Protein AF-A0A947KC58-F1 (afdb_monomer_lite)

Structure (mmCIF, N/CA/C/O backbone):
data_AF-A0A947KC58-F1
#
_entry.id   AF-A0A947KC58-F1
#
loop_
_atom_site.group_PDB
_atom_site.id
_atom_site.type_symbol
_atom_site.label_atom_id
_atom_site.label_alt_id
_atom_site.label_comp_id
_atom_site.label_asym_id
_atom_site.label_entity_id
_atom_site.label_seq_id
_atom_site.pdbx_PDB_ins_code
_atom_site.Cartn_x
_atom_site.Cartn_y
_atom_site.Cartn_z
_atom_site.occupancy
_atom_site.B_iso_or_equiv
_atom_site.auth_seq_id
_atom_site.auth_comp_id
_atom_site.auth_asym_id
_atom_site.auth_atom_id
_atom_site.pdbx_PDB_model_num
ATOM 1 N N . MET A 1 1 ? -6.235 -22.629 14.226 1.00 33.47 1 MET A N 1
ATOM 2 C CA . MET A 1 1 ? -6.125 -21.502 13.273 1.00 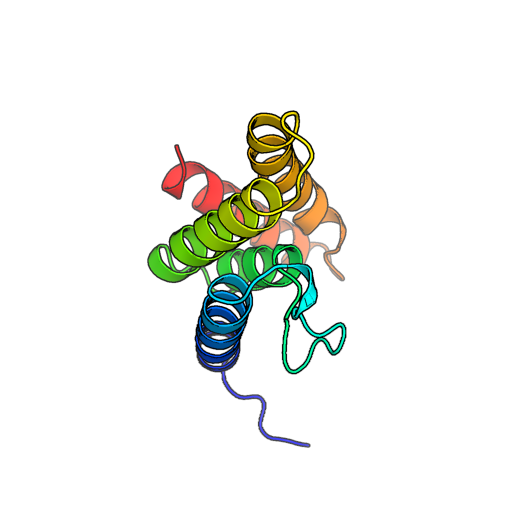33.47 1 MET A CA 1
ATOM 3 C C . MET A 1 1 ? -4.649 -21.256 13.021 1.00 33.47 1 MET A C 1
ATOM 5 O O . MET A 1 1 ? -3.895 -21.426 13.977 1.00 33.47 1 MET A O 1
ATOM 9 N N . PRO A 1 2 ? -4.213 -20.927 11.793 1.00 36.69 2 PRO A N 1
ATOM 10 C CA . PRO A 1 2 ? -2.827 -20.520 11.580 1.00 36.69 2 PRO A CA 1
ATOM 11 C C . PRO A 1 2 ? -2.532 -19.286 12.450 1.00 36.69 2 PRO A C 1
ATOM 13 O O . PRO A 1 2 ? -3.457 -18.513 12.721 1.00 36.69 2 PRO A O 1
ATOM 16 N N . PRO A 1 3 ? -1.295 -19.120 12.942 1.00 44.03 3 PRO A N 1
ATOM 17 C CA . PRO A 1 3 ? -0.954 -17.982 13.778 1.00 44.03 3 PRO A CA 1
ATOM 18 C C . PRO A 1 3 ? -1.195 -16.698 12.985 1.00 44.03 3 PRO A C 1
ATOM 20 O O . PRO A 1 3 ? -0.699 -16.533 11.872 1.00 44.03 3 PRO A O 1
ATOM 23 N N . VAL A 1 4 ? -1.997 -15.804 13.559 1.00 51.50 4 VAL A N 1
ATOM 24 C CA . VAL A 1 4 ? -2.153 -14.438 13.066 1.00 51.50 4 VAL A CA 1
ATOM 25 C C . VAL A 1 4 ? -0.858 -13.723 13.431 1.00 51.50 4 VAL A C 1
ATOM 27 O O . VAL A 1 4 ? -0.739 -13.147 14.510 1.00 51.50 4 VAL A O 1
ATOM 30 N N . GLU A 1 5 ? 0.162 -13.856 12.585 1.00 62.72 5 GLU A N 1
ATOM 31 C CA . GLU A 1 5 ? 1.352 -13.016 12.689 1.00 62.72 5 GLU A CA 1
ATOM 32 C C . GLU A 1 5 ? 0.887 -11.549 12.731 1.00 62.72 5 GLU A C 1
ATOM 34 O O . GLU A 1 5 ? -0.012 -11.178 11.965 1.00 62.72 5 GLU A O 1
ATOM 39 N N . PRO A 1 6 ? 1.428 -10.704 13.632 1.00 84.62 6 PRO A N 1
ATOM 40 C CA . PRO A 1 6 ? 1.016 -9.309 13.714 1.00 84.62 6 PRO A CA 1
ATOM 41 C C . PRO A 1 6 ? 1.125 -8.659 12.332 1.00 84.62 6 PRO A C 1
ATOM 43 O O . PRO A 1 6 ? 2.146 -8.822 11.666 1.00 84.62 6 PRO A O 1
ATOM 46 N N . LEU A 1 7 ? 0.102 -7.907 11.908 1.00 86.19 7 LEU A N 1
ATOM 47 C CA . LEU A 1 7 ? 0.036 -7.227 10.603 1.00 86.19 7 LEU A CA 1
ATOM 48 C C . LEU A 1 7 ? 1.360 -6.541 10.218 1.00 86.19 7 LEU A C 1
ATOM 50 O O . LEU A 1 7 ? 1.785 -6.618 9.070 1.00 86.19 7 LEU A O 1
ATOM 54 N N . ALA A 1 8 ? 2.047 -5.944 11.195 1.00 88.38 8 ALA A N 1
ATOM 55 C CA . ALA A 1 8 ? 3.369 -5.342 11.040 1.00 88.38 8 ALA A CA 1
ATOM 56 C C . ALA A 1 8 ? 4.435 -6.294 10.456 1.00 88.38 8 ALA A C 1
ATOM 58 O O . ALA A 1 8 ? 5.232 -5.889 9.612 1.00 88.38 8 ALA A O 1
ATOM 59 N N . GLN A 1 9 ? 4.479 -7.553 10.899 1.00 91.31 9 GLN A N 1
ATOM 60 C CA . GLN A 1 9 ? 5.441 -8.547 10.419 1.00 91.31 9 GLN A CA 1
ATOM 61 C C . GLN A 1 9 ? 5.131 -8.955 8.978 1.00 91.31 9 GLN A C 1
ATOM 63 O O . GLN A 1 9 ? 6.024 -8.927 8.128 1.00 91.31 9 GLN A O 1
ATOM 68 N N . LEU A 1 10 ? 3.863 -9.260 8.690 1.00 91.56 10 LEU A N 1
ATOM 69 C CA . LEU A 1 10 ? 3.408 -9.613 7.342 1.00 91.56 10 LEU A CA 1
ATOM 70 C C . LEU A 1 10 ? 3.654 -8.471 6.353 1.00 91.56 10 LEU A C 1
ATOM 72 O O . LEU A 1 10 ? 4.158 -8.703 5.254 1.00 91.56 10 LEU A O 1
ATOM 76 N N . LEU A 1 11 ? 3.368 -7.234 6.767 1.00 94.00 11 LEU A N 1
ATOM 77 C CA . LEU A 1 11 ? 3.617 -6.040 5.970 1.00 94.00 11 LEU A CA 1
ATOM 78 C C . LEU A 1 11 ? 5.102 -5.890 5.634 1.00 94.00 11 LEU A C 1
ATOM 80 O O . LEU A 1 11 ? 5.442 -5.724 4.468 1.00 94.00 11 LEU A O 1
ATOM 84 N N . ARG A 1 12 ? 6.001 -6.011 6.617 1.00 94.25 12 ARG A N 1
ATOM 85 C CA . ARG A 1 12 ? 7.453 -5.913 6.381 1.00 94.25 12 ARG A CA 1
ATOM 86 C C . ARG A 1 12 ? 7.943 -6.938 5.365 1.00 94.25 12 ARG A C 1
ATOM 88 O O . ARG A 1 12 ? 8.677 -6.584 4.446 1.00 94.25 12 ARG A O 1
ATOM 95 N N . VAL A 1 13 ? 7.502 -8.191 5.484 1.00 94.94 13 VAL A N 1
ATOM 96 C CA . VAL A 1 13 ? 7.845 -9.241 4.512 1.00 94.94 13 VAL A CA 1
ATOM 97 C C . VAL A 1 13 ? 7.304 -8.898 3.122 1.00 94.94 13 VAL A C 1
ATOM 99 O O . VAL A 1 13 ? 8.008 -9.068 2.126 1.00 94.94 13 VAL A O 1
ATOM 102 N N . ALA A 1 14 ? 6.072 -8.398 3.035 1.00 96.12 14 ALA A N 1
ATOM 103 C CA . ALA A 1 14 ? 5.448 -8.048 1.766 1.00 96.12 14 ALA A CA 1
ATOM 104 C C . ALA A 1 14 ? 6.116 -6.832 1.089 1.00 96.12 14 ALA A C 1
ATOM 106 O O . ALA A 1 14 ? 6.335 -6.865 -0.122 1.00 96.12 14 ALA A O 1
ATOM 107 N N . LEU A 1 15 ? 6.525 -5.815 1.859 1.00 96.62 15 LEU A N 1
ATOM 108 C CA . LEU A 1 15 ? 7.306 -4.670 1.371 1.00 96.62 15 LEU A CA 1
ATOM 109 C C . LEU A 1 15 ? 8.637 -5.129 0.758 1.00 96.62 15 LEU A C 1
ATOM 111 O O . LEU A 1 15 ? 8.952 -4.757 -0.371 1.00 96.62 15 LEU A O 1
ATOM 115 N N . VAL A 1 16 ? 9.378 -6.000 1.455 1.00 96.88 16 VAL A N 1
ATOM 116 C CA . VAL A 1 16 ? 10.654 -6.556 0.964 1.00 96.88 16 VAL A CA 1
ATOM 117 C C . VAL A 1 16 ? 10.454 -7.353 -0.326 1.00 96.88 16 VAL A C 1
ATOM 119 O O . VAL A 1 16 ? 11.211 -7.190 -1.283 1.00 96.88 16 VAL A O 1
ATOM 122 N N . LYS A 1 17 ? 9.411 -8.191 -0.388 1.00 96.56 17 LYS A N 1
ATOM 123 C CA . LYS A 1 17 ? 9.076 -8.951 -1.601 1.00 96.56 17 LYS A CA 1
ATOM 124 C C . LYS A 1 17 ? 8.775 -8.033 -2.778 1.00 96.56 17 LYS A C 1
ATOM 126 O O . LYS A 1 17 ? 9.346 -8.221 -3.850 1.00 96.56 17 LYS A O 1
ATOM 131 N N . LYS A 1 18 ? 7.924 -7.023 -2.575 1.00 97.12 18 LYS A N 1
ATOM 132 C CA . LYS A 1 18 ? 7.586 -6.062 -3.628 1.00 97.12 18 LYS A CA 1
ATOM 133 C C . LYS A 1 18 ? 8.819 -5.322 -4.116 1.00 97.12 18 LYS A C 1
ATOM 135 O O . LYS A 1 18 ? 9.028 -5.235 -5.320 1.00 97.12 18 LYS A O 1
ATOM 140 N N . GLN A 1 19 ? 9.657 -4.852 -3.194 1.00 96.44 19 GLN A N 1
ATOM 141 C CA . GLN A 1 19 ? 10.915 -4.202 -3.536 1.00 96.44 19 GLN A CA 1
ATOM 142 C C . GLN A 1 19 ? 11.786 -5.111 -4.407 1.00 96.44 19 GLN A C 1
ATOM 144 O O . GLN A 1 19 ? 12.268 -4.662 -5.441 1.00 96.44 19 GLN A O 1
ATOM 149 N N . GLY A 1 20 ? 11.938 -6.386 -4.037 1.00 96.06 20 GLY A N 1
ATOM 150 C CA . GLY A 1 20 ? 12.689 -7.367 -4.823 1.00 96.06 20 GLY A CA 1
ATOM 151 C C . GLY A 1 20 ? 12.127 -7.583 -6.231 1.00 96.06 20 GLY A C 1
ATOM 152 O O . GLY A 1 20 ? 12.899 -7.654 -7.184 1.00 96.06 20 GLY A O 1
ATOM 153 N N . VAL A 1 21 ? 10.799 -7.627 -6.385 1.00 95.75 21 VAL A N 1
ATOM 154 C CA . VAL A 1 21 ? 10.153 -7.714 -7.706 1.00 95.75 21 VAL A CA 1
ATOM 155 C C . VAL A 1 21 ? 10.448 -6.472 -8.546 1.00 95.75 21 VAL A C 1
ATOM 157 O O . VAL A 1 21 ? 10.843 -6.605 -9.700 1.00 95.75 21 VAL A O 1
ATOM 160 N N . LEU A 1 22 ? 10.332 -5.272 -7.972 1.00 93.62 22 LEU A N 1
ATOM 161 C CA . LEU A 1 22 ? 10.564 -4.018 -8.698 1.00 93.62 22 LEU A CA 1
ATOM 162 C C . LEU A 1 22 ? 12.032 -3.799 -9.112 1.00 93.62 22 LEU A C 1
ATOM 164 O O . LEU A 1 22 ? 12.290 -2.964 -9.972 1.00 93.62 22 LEU A O 1
ATOM 168 N N . GLN A 1 23 ? 12.991 -4.548 -8.550 1.00 93.88 23 GLN A N 1
ATOM 169 C CA . GLN A 1 23 ? 14.385 -4.564 -9.026 1.00 93.88 23 GLN A CA 1
ATOM 170 C C . GLN A 1 23 ? 14.579 -5.395 -10.307 1.00 93.88 23 GLN A C 1
ATOM 172 O O . GLN A 1 23 ? 15.640 -5.338 -10.927 1.00 93.88 23 GLN A O 1
ATOM 177 N N . GLN A 1 24 ? 13.584 -6.190 -10.705 1.00 93.19 24 GLN A N 1
ATOM 178 C CA . GLN A 1 24 ? 13.619 -6.984 -11.931 1.00 93.19 24 GLN A CA 1
ATOM 179 C C . GLN A 1 24 ? 12.999 -6.204 -13.099 1.00 93.19 24 GLN A C 1
ATOM 181 O O . GLN A 1 24 ? 12.131 -5.354 -12.875 1.00 93.19 24 GLN A O 1
ATOM 186 N N . PRO A 1 25 ? 13.368 -6.511 -14.358 1.00 91.31 25 PRO A N 1
ATOM 187 C CA . PRO A 1 25 ? 12.670 -5.968 -15.518 1.00 91.31 25 PRO A CA 1
ATOM 188 C C . PRO A 1 25 ? 11.159 -6.260 -15.445 1.00 91.31 25 PRO A C 1
ATOM 190 O O . PRO A 1 25 ? 10.796 -7.382 -15.084 1.00 91.31 25 PRO A O 1
ATOM 193 N N . PRO A 1 26 ? 10.273 -5.326 -15.846 1.00 90.44 26 PRO A N 1
ATOM 194 C CA . PRO A 1 26 ? 8.820 -5.512 -15.756 1.00 90.44 26 PRO A CA 1
ATOM 195 C C . PRO A 1 26 ? 8.289 -6.791 -16.412 1.00 90.44 26 PRO A C 1
ATOM 197 O O . PRO A 1 26 ? 7.343 -7.399 -15.921 1.00 90.44 26 PRO A O 1
ATOM 200 N N . ALA A 1 27 ? 8.934 -7.246 -17.490 1.00 90.44 27 ALA A N 1
ATOM 201 C CA . ALA A 1 27 ? 8.590 -8.493 -18.175 1.00 90.44 27 ALA A CA 1
ATOM 202 C C . ALA A 1 27 ? 8.798 -9.760 -17.315 1.00 90.44 27 ALA A C 1
ATOM 204 O O . ALA A 1 27 ? 8.287 -10.821 -17.662 1.00 90.44 27 ALA A O 1
ATOM 205 N N . CYS A 1 28 ? 9.546 -9.663 -16.214 1.00 93.06 28 CYS A N 1
ATOM 206 C CA . CYS A 1 28 ? 9.837 -10.764 -15.297 1.00 93.06 28 CYS A CA 1
ATOM 207 C C . CYS A 1 28 ? 8.969 -10.739 -14.031 1.00 93.06 28 CYS A C 1
ATOM 209 O O . CYS A 1 28 ? 9.081 -11.640 -13.201 1.00 93.06 28 CYS A O 1
ATOM 211 N N . TRP A 1 29 ? 8.123 -9.721 -13.851 1.00 93.38 29 TRP A N 1
ATOM 212 C CA . TRP A 1 29 ? 7.308 -9.607 -12.648 1.00 93.38 29 TRP A CA 1
ATOM 213 C C . TRP A 1 29 ? 6.279 -10.732 -12.578 1.00 93.38 29 TRP A C 1
ATOM 215 O O . TRP A 1 29 ? 5.461 -10.916 -13.479 1.00 93.38 29 TRP A O 1
ATOM 225 N N . SER A 1 30 ? 6.305 -11.475 -11.472 1.00 93.69 30 SER A N 1
ATOM 226 C CA . SER A 1 30 ? 5.329 -12.533 -11.220 1.00 93.69 30 SER A CA 1
ATOM 227 C C . SER A 1 30 ? 3.917 -11.957 -11.082 1.00 93.69 30 SER A C 1
ATOM 229 O O . SER A 1 30 ? 3.729 -10.882 -10.510 1.00 93.69 30 SER A O 1
ATOM 231 N N . SER A 1 31 ? 2.916 -12.695 -11.560 1.00 91.38 31 SER A N 1
ATOM 232 C CA . SER A 1 31 ? 1.499 -12.420 -11.302 1.00 91.38 31 SER A CA 1
ATOM 233 C C . SER A 1 31 ? 0.992 -13.059 -10.002 1.00 91.38 31 SER A C 1
ATOM 235 O O . SER A 1 31 ? -0.129 -12.775 -9.586 1.00 91.38 31 SER A O 1
ATOM 237 N N . ASP A 1 32 ? 1.792 -13.912 -9.348 1.00 94.50 32 ASP A N 1
ATOM 238 C CA . ASP A 1 32 ? 1.424 -14.539 -8.075 1.00 94.50 32 ASP A CA 1
ATOM 239 C C . ASP A 1 32 ? 1.523 -13.512 -6.928 1.00 94.50 32 ASP A C 1
ATOM 241 O O . ASP A 1 32 ? 2.635 -13.071 -6.609 1.00 94.50 32 ASP A O 1
ATOM 245 N N . PRO A 1 33 ? 0.413 -13.169 -6.242 1.00 91.25 33 PRO A N 1
ATOM 246 C CA . PRO A 1 33 ? 0.403 -12.178 -5.164 1.00 91.25 33 PRO A CA 1
ATOM 247 C C . PRO A 1 33 ? 1.228 -12.586 -3.933 1.00 91.25 33 PRO A C 1
ATOM 249 O O . PRO A 1 33 ? 1.583 -11.734 -3.119 1.00 91.25 33 PRO A O 1
ATOM 252 N N . LYS A 1 34 ? 1.577 -13.870 -3.774 1.00 90.31 34 LYS A N 1
ATOM 253 C CA . LYS A 1 34 ? 2.493 -14.325 -2.711 1.00 90.31 34 LYS A CA 1
ATOM 254 C C . LYS A 1 34 ? 3.948 -13.951 -2.989 1.00 90.31 34 LYS A C 1
ATOM 256 O O . LYS A 1 34 ? 4.754 -13.935 -2.050 1.00 90.31 34 LYS A O 1
ATOM 261 N N . ILE A 1 35 ? 4.280 -13.693 -4.254 1.00 92.06 35 ILE A N 1
ATOM 262 C CA . ILE A 1 35 ? 5.615 -13.325 -4.740 1.00 92.06 35 ILE A CA 1
ATOM 263 C C . ILE A 1 35 ? 5.661 -11.824 -5.048 1.00 92.06 35 ILE A C 1
ATOM 265 O O . ILE A 1 35 ? 6.566 -11.140 -4.579 1.00 92.06 35 ILE A O 1
ATOM 269 N N . ASN A 1 36 ? 4.669 -11.314 -5.778 1.00 94.62 36 ASN A N 1
ATOM 270 C CA . ASN A 1 36 ? 4.506 -9.912 -6.148 1.00 94.62 36 ASN A CA 1
ATOM 271 C C . ASN A 1 36 ? 3.232 -9.343 -5.505 1.00 94.62 36 ASN A C 1
ATOM 273 O O . ASN A 1 36 ? 2.180 -9.313 -6.147 1.00 94.62 36 ASN A O 1
ATOM 277 N N . PRO A 1 37 ? 3.289 -8.933 -4.229 1.00 94.94 37 PRO A N 1
ATOM 278 C CA . PRO A 1 37 ? 2.118 -8.389 -3.565 1.00 94.94 37 PRO A CA 1
ATOM 279 C C . PRO A 1 37 ? 1.659 -7.090 -4.236 1.00 94.94 37 PRO A C 1
ATOM 281 O O . PRO A 1 37 ? 2.452 -6.304 -4.765 1.00 94.94 37 PRO A O 1
ATOM 284 N N . ASP A 1 38 ? 0.351 -6.868 -4.214 1.00 92.50 38 ASP A N 1
ATOM 285 C CA . ASP A 1 38 ? -0.260 -5.672 -4.779 1.00 92.50 38 ASP A CA 1
ATOM 286 C C . ASP A 1 38 ? 0.149 -4.429 -3.970 1.00 92.50 38 ASP A C 1
ATOM 288 O O . ASP A 1 38 ? 0.005 -4.403 -2.745 1.00 92.50 38 ASP A O 1
ATOM 292 N N . SER A 1 39 ? 0.684 -3.404 -4.639 1.00 91.50 39 SER A N 1
ATOM 293 C CA . SER A 1 39 ? 1.200 -2.203 -3.973 1.00 91.50 39 SER A CA 1
ATOM 294 C C . SER A 1 39 ? 0.105 -1.360 -3.315 1.00 91.50 39 SER A C 1
ATOM 296 O O . SER A 1 39 ? 0.355 -0.751 -2.275 1.00 91.50 39 SER A O 1
ATOM 298 N N . VAL A 1 40 ? -1.125 -1.388 -3.835 1.00 89.00 40 VAL A N 1
ATOM 299 C CA . VAL A 1 40 ? -2.289 -0.729 -3.227 1.00 89.00 40 VAL A CA 1
ATOM 300 C C . VAL A 1 40 ? -2.627 -1.373 -1.887 1.00 89.00 40 VAL A C 1
ATOM 302 O O . VAL A 1 40 ? -2.828 -0.675 -0.890 1.00 89.00 40 VAL A O 1
ATOM 305 N N . HIS A 1 41 ? -2.615 -2.704 -1.828 1.00 91.12 41 HIS A N 1
ATOM 306 C CA . HIS A 1 41 ? -2.835 -3.425 -0.574 1.00 91.12 41 HIS A CA 1
ATOM 307 C C . HIS A 1 41 ? -1.728 -3.162 0.459 1.00 91.12 41 HIS A C 1
ATOM 309 O O . HIS A 1 41 ? -2.010 -3.138 1.660 1.00 91.12 41 HIS A O 1
ATOM 315 N N . LEU A 1 42 ? -0.484 -2.918 0.026 1.00 94.00 42 LEU A N 1
ATOM 316 C CA . LEU A 1 42 ? 0.602 -2.527 0.935 1.00 94.00 42 LEU A CA 1
ATOM 317 C C . LEU A 1 42 ? 0.338 -1.163 1.579 1.00 94.00 42 LEU A C 1
ATOM 319 O O . LEU A 1 42 ? 0.551 -1.020 2.783 1.00 94.00 42 LEU A O 1
ATOM 323 N N . VAL A 1 43 ? -0.185 -0.192 0.821 1.00 92.56 43 VAL A N 1
ATOM 324 C CA . VAL A 1 43 ? -0.587 1.116 1.368 1.00 92.56 43 VAL A CA 1
ATOM 325 C C . VAL A 1 43 ? -1.700 0.947 2.403 1.00 92.56 43 VAL A C 1
ATOM 327 O O . VAL A 1 43 ? -1.612 1.511 3.492 1.00 92.56 43 VAL A O 1
ATOM 330 N N . TRP A 1 44 ? -2.713 0.118 2.129 1.00 91.38 44 TRP A N 1
ATOM 331 C CA . TRP A 1 44 ? -3.790 -0.151 3.095 1.00 91.38 44 TRP A CA 1
ATOM 332 C C . TRP A 1 44 ? -3.254 -0.739 4.396 1.00 91.38 44 TRP A C 1
ATOM 334 O O . TRP A 1 44 ? -3.578 -0.263 5.486 1.00 91.38 44 TRP A O 1
ATOM 344 N N . ALA A 1 45 ? -2.412 -1.765 4.281 1.00 91.88 45 ALA A N 1
ATOM 345 C CA . ALA A 1 45 ? -1.798 -2.413 5.427 1.00 91.88 45 ALA A CA 1
ATOM 346 C C . ALA A 1 45 ? -0.917 -1.438 6.223 1.00 91.88 45 ALA A C 1
ATOM 348 O O . ALA A 1 45 ? -0.950 -1.467 7.452 1.00 9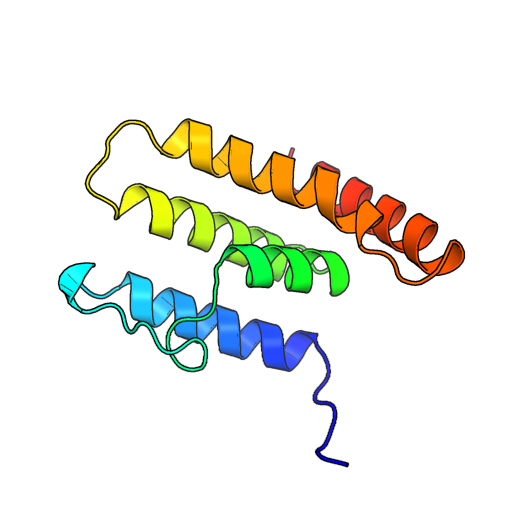1.88 45 ALA A O 1
ATOM 349 N N . ALA A 1 46 ? -0.192 -0.537 5.555 1.00 92.94 46 ALA A N 1
ATOM 350 C CA . ALA A 1 46 ? 0.614 0.486 6.213 1.00 92.94 46 ALA A CA 1
ATOM 351 C C . ALA A 1 46 ? -0.236 1.519 6.973 1.00 92.94 46 ALA A C 1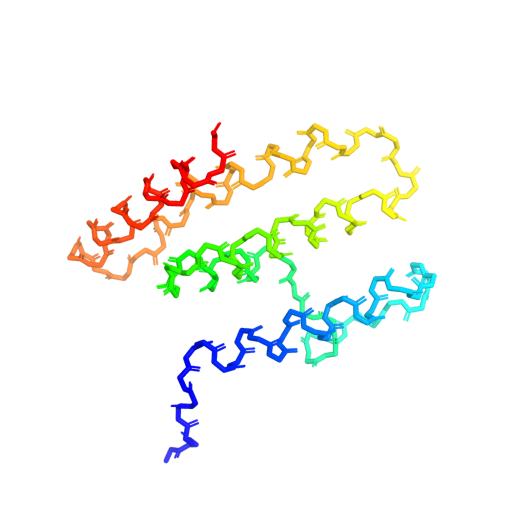
ATOM 353 O O . ALA A 1 46 ? 0.070 1.828 8.127 1.00 92.94 46 ALA A O 1
ATOM 354 N N . VAL A 1 47 ? -1.344 1.988 6.388 1.00 91.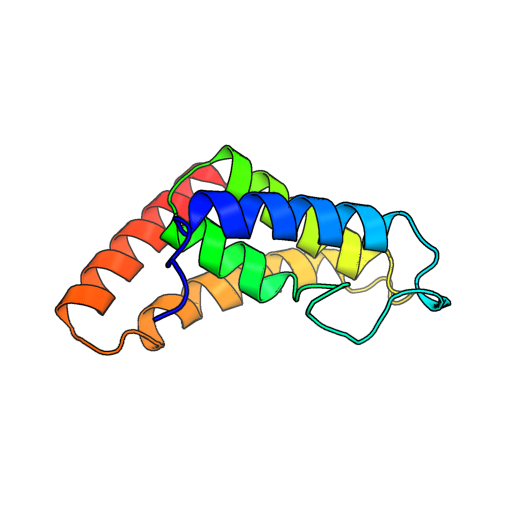75 47 VAL A N 1
ATOM 355 C CA . VAL A 1 47 ? -2.303 2.887 7.063 1.00 91.75 47 VAL A CA 1
ATOM 356 C C . VAL A 1 47 ? -2.916 2.208 8.288 1.00 91.75 47 VAL A C 1
ATOM 358 O O . VAL A 1 47 ? -2.981 2.795 9.371 1.00 91.75 47 VAL A O 1
ATOM 361 N N . LEU A 1 48 ? -3.324 0.944 8.147 1.00 90.19 48 LEU A N 1
ATOM 362 C CA . LEU A 1 48 ? -3.856 0.143 9.248 1.00 90.19 48 LEU A CA 1
ATOM 363 C C . LEU A 1 48 ? -2.823 -0.046 10.363 1.00 90.19 48 LEU A C 1
ATOM 365 O O . LEU A 1 48 ? -3.161 0.114 11.540 1.00 90.19 48 LEU A O 1
ATOM 369 N N . ASN A 1 49 ? -1.568 -0.326 10.006 1.00 89.69 49 ASN A N 1
ATOM 370 C CA . ASN A 1 49 ? -0.493 -0.513 10.974 1.00 89.69 49 ASN A CA 1
ATOM 371 C C . ASN A 1 49 ? -0.066 0.801 11.655 1.00 89.69 49 ASN A C 1
ATOM 373 O O . ASN A 1 49 ? 0.373 0.783 12.803 1.00 89.69 49 ASN A O 1
ATOM 377 N N . GLY A 1 50 ? -0.245 1.946 10.986 1.00 85.38 50 GLY A N 1
ATOM 378 C CA . GLY A 1 50 ? -0.060 3.283 11.557 1.00 85.38 50 GLY A CA 1
ATOM 379 C C . GLY A 1 50 ? 1.398 3.689 11.784 1.00 85.38 50 GLY A C 1
ATOM 380 O O . GLY A 1 50 ? 1.660 4.586 12.583 1.00 85.38 50 GLY A O 1
ATOM 381 N N . ARG A 1 51 ? 2.350 3.024 11.119 1.00 86.38 51 ARG A N 1
ATOM 382 C CA . ARG A 1 51 ? 3.783 3.332 11.212 1.00 86.38 51 ARG A CA 1
ATOM 383 C C . ARG A 1 51 ? 4.244 4.099 9.980 1.00 86.38 51 ARG A C 1
ATOM 385 O O . ARG A 1 51 ? 4.121 3.609 8.861 1.00 86.38 51 ARG A O 1
ATOM 392 N N . GLN A 1 52 ? 4.833 5.270 10.209 1.00 88.31 52 GLN A N 1
ATOM 393 C CA . GLN A 1 52 ? 5.250 6.183 9.145 1.00 88.31 52 GLN A CA 1
ATOM 394 C C . GLN A 1 52 ? 6.266 5.559 8.176 1.00 88.31 52 GLN A C 1
ATOM 396 O O . GLN A 1 52 ? 6.115 5.695 6.969 1.00 88.31 52 GLN A O 1
ATOM 401 N N . GLU A 1 53 ? 7.266 4.830 8.678 1.00 90.19 53 GLU A N 1
ATOM 402 C CA . GLU A 1 53 ? 8.305 4.206 7.838 1.00 90.19 53 GLU A CA 1
ATOM 403 C C . GLU A 1 53 ? 7.729 3.223 6.809 1.00 90.19 53 GLU A C 1
ATOM 405 O O . GLU A 1 53 ? 8.157 3.168 5.654 1.00 90.19 53 GLU A O 1
ATOM 410 N N . GLU A 1 54 ? 6.739 2.439 7.231 1.00 92.19 54 GLU A N 1
ATOM 411 C CA . GLU A 1 54 ? 6.106 1.423 6.394 1.00 92.19 54 GLU A CA 1
ATOM 412 C C . GLU A 1 54 ? 5.150 2.070 5.383 1.00 92.19 54 GLU A C 1
ATOM 414 O O . GLU A 1 54 ? 5.044 1.588 4.257 1.00 92.19 54 GLU A O 1
ATOM 419 N N . LEU A 1 55 ? 4.527 3.198 5.748 1.00 92.06 55 LEU A N 1
ATOM 420 C CA . LEU A 1 55 ? 3.731 4.022 4.838 1.00 92.06 55 LEU A CA 1
ATOM 421 C C . LEU A 1 55 ? 4.604 4.641 3.741 1.00 92.06 55 LEU A C 1
ATOM 423 O O . LEU A 1 55 ? 4.326 4.414 2.569 1.00 92.06 55 LEU A O 1
ATOM 427 N N . ILE A 1 56 ? 5.704 5.307 4.108 1.00 92.44 56 ILE A N 1
ATOM 428 C CA . ILE A 1 56 ? 6.666 5.889 3.154 1.00 92.44 56 ILE A CA 1
ATOM 429 C C . ILE A 1 56 ? 7.189 4.814 2.193 1.00 92.44 56 ILE A C 1
ATOM 431 O O . ILE A 1 56 ? 7.271 5.022 0.982 1.00 92.44 56 ILE A O 1
ATOM 435 N N . SER A 1 57 ? 7.518 3.633 2.725 1.00 94.00 57 SER A N 1
ATOM 436 C CA . SER A 1 57 ? 7.987 2.511 1.910 1.00 94.00 57 SER A CA 1
ATOM 437 C C . SER A 1 57 ? 6.913 2.036 0.927 1.00 94.00 57 SER A C 1
ATOM 439 O O . SER A 1 57 ? 7.211 1.827 -0.247 1.00 94.00 57 SER A O 1
ATOM 441 N N . ALA A 1 58 ? 5.664 1.879 1.378 1.00 93.88 58 ALA A N 1
ATOM 442 C CA . ALA A 1 58 ? 4.560 1.460 0.518 1.00 93.88 58 ALA A CA 1
ATOM 443 C C . ALA A 1 58 ? 4.291 2.473 -0.608 1.00 93.88 58 ALA A C 1
ATOM 445 O O . ALA A 1 58 ? 4.119 2.072 -1.758 1.00 93.88 58 ALA A O 1
ATOM 446 N N . GLU A 1 59 ? 4.322 3.772 -0.308 1.00 91.75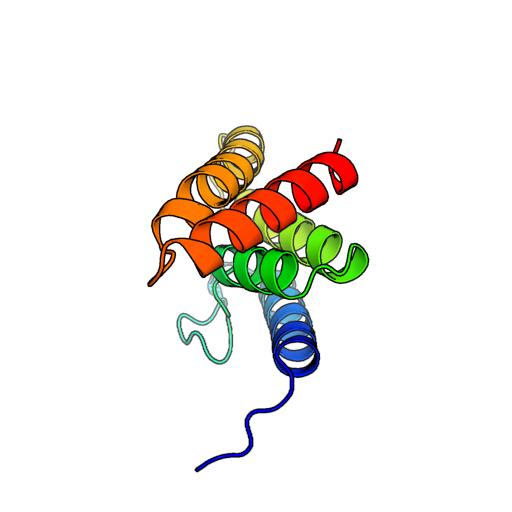 59 GLU A N 1
ATOM 447 C CA . GLU A 1 59 ? 4.158 4.832 -1.308 1.00 91.75 59 GLU A CA 1
ATOM 448 C C . GLU A 1 59 ? 5.263 4.815 -2.361 1.00 91.75 59 GLU A C 1
ATOM 450 O O . GLU A 1 59 ? 4.980 4.826 -3.560 1.00 91.75 59 GLU A O 1
ATOM 455 N N . ALA A 1 60 ? 6.522 4.720 -1.927 1.00 91.31 60 ALA A N 1
ATOM 456 C CA . ALA A 1 60 ? 7.656 4.634 -2.837 1.00 91.31 60 ALA A CA 1
ATOM 457 C C . ALA A 1 60 ? 7.535 3.424 -3.777 1.00 91.31 60 ALA A C 1
ATOM 459 O O . ALA A 1 60 ? 7.865 3.519 -4.959 1.00 91.31 60 ALA A O 1
ATOM 460 N N . LEU A 1 61 ? 7.025 2.292 -3.281 1.00 93.19 61 LEU A N 1
ATOM 461 C CA . LEU A 1 61 ? 6.792 1.100 -4.096 1.00 93.19 61 LEU A CA 1
ATOM 462 C C . LEU A 1 61 ? 5.663 1.292 -5.112 1.00 93.19 61 LEU A C 1
ATOM 464 O O . LEU A 1 61 ? 5.821 0.851 -6.247 1.00 93.19 61 LEU A O 1
ATOM 468 N N . VAL A 1 62 ? 4.565 1.964 -4.748 1.00 90.88 62 VAL A N 1
ATOM 469 C CA . VAL A 1 62 ? 3.504 2.332 -5.704 1.00 90.88 62 VAL A CA 1
ATOM 470 C C . VAL A 1 62 ? 4.090 3.210 -6.810 1.00 90.88 62 VAL A C 1
ATOM 472 O O . VAL A 1 62 ? 3.957 2.890 -7.988 1.00 90.88 62 VAL A O 1
ATOM 475 N N . ILE A 1 63 ? 4.799 4.281 -6.444 1.00 87.69 63 ILE A N 1
ATOM 476 C CA . ILE A 1 63 ? 5.396 5.216 -7.406 1.00 87.69 63 ILE A CA 1
ATOM 477 C C . ILE A 1 63 ? 6.377 4.492 -8.337 1.00 87.69 63 ILE A C 1
ATOM 479 O O . ILE A 1 63 ? 6.299 4.659 -9.553 1.00 87.69 63 ILE A O 1
ATOM 483 N N . ASN A 1 64 ? 7.257 3.652 -7.789 1.00 88.75 64 ASN A N 1
ATOM 484 C CA . ASN A 1 64 ? 8.218 2.877 -8.573 1.00 88.75 64 ASN A CA 1
ATOM 485 C C . ASN A 1 64 ? 7.536 1.868 -9.503 1.00 88.75 64 ASN A C 1
ATOM 487 O O . ASN A 1 64 ? 7.967 1.703 -10.643 1.00 88.75 64 ASN A O 1
ATOM 491 N N . GLU A 1 65 ? 6.470 1.207 -9.046 1.00 89.50 65 GLU A N 1
ATOM 492 C CA . GLU A 1 65 ? 5.707 0.272 -9.872 1.00 89.50 65 GLU A CA 1
ATOM 493 C C . GLU A 1 65 ? 5.056 0.967 -11.072 1.00 89.50 65 GLU A C 1
ATOM 495 O O . GLU A 1 65 ? 5.094 0.427 -12.177 1.00 89.50 65 GLU A O 1
ATOM 500 N N . PHE A 1 66 ? 4.496 2.161 -10.872 1.00 83.94 66 PHE A N 1
ATOM 501 C CA . PHE A 1 66 ? 3.938 2.975 -11.953 1.00 83.94 66 PHE A CA 1
ATOM 502 C C . PHE A 1 66 ? 5.032 3.513 -12.886 1.00 83.94 66 PHE A C 1
ATOM 504 O O . PHE A 1 66 ? 4.919 3.401 -14.100 1.00 83.94 66 PHE A O 1
ATOM 511 N N . LEU A 1 67 ? 6.138 4.028 -12.345 1.00 83.12 67 LEU A N 1
ATOM 512 C CA . LEU A 1 67 ? 7.263 4.544 -13.138 1.00 83.12 67 LEU A CA 1
ATOM 513 C C . LEU A 1 67 ? 7.927 3.492 -14.031 1.00 83.12 67 LEU A C 1
ATOM 515 O O . LEU A 1 67 ? 8.424 3.817 -15.108 1.00 83.12 67 LEU A O 1
ATOM 519 N N . ALA A 1 68 ? 7.974 2.244 -13.572 1.00 81.81 68 ALA A N 1
ATOM 520 C CA . ALA A 1 68 ? 8.563 1.146 -14.323 1.00 81.81 68 ALA A CA 1
ATOM 521 C C . ALA A 1 68 ? 7.657 0.647 -15.464 1.00 81.81 68 ALA A C 1
ATOM 523 O O . ALA A 1 68 ? 8.116 -0.112 -16.322 1.00 81.81 68 ALA A O 1
ATOM 524 N N . ARG A 1 69 ? 6.390 1.081 -15.525 1.00 73.56 69 ARG A N 1
ATOM 525 C CA . ARG A 1 69 ? 5.513 0.808 -16.666 1.00 73.56 69 ARG A CA 1
ATOM 526 C C . ARG A 1 69 ? 5.782 1.838 -17.777 1.00 73.56 69 ARG A C 1
ATOM 528 O O . ARG A 1 69 ? 5.958 3.020 -17.506 1.00 73.56 69 ARG A O 1
ATOM 535 N N . PRO A 1 70 ? 5.827 1.422 -19.056 1.00 55.06 70 PRO A N 1
ATOM 536 C CA . PRO A 1 70 ? 6.321 2.242 -20.175 1.00 55.06 70 PRO A CA 1
ATOM 537 C C . PRO A 1 70 ? 5.438 3.448 -20.563 1.00 55.06 70 PRO A C 1
ATOM 539 O O . PRO A 1 70 ? 5.695 4.109 -21.570 1.00 55.06 70 PRO A O 1
ATOM 542 N N . SER A 1 71 ? 4.402 3.761 -19.789 1.00 60.12 71 SER A N 1
ATOM 543 C CA . SER A 1 71 ? 3.454 4.835 -20.062 1.00 60.12 71 SER A CA 1
ATOM 544 C C . SER A 1 71 ? 3.831 6.072 -19.229 1.00 60.12 71 SER A C 1
ATOM 546 O O . SER A 1 71 ? 3.643 6.156 -18.019 1.00 60.12 71 SER A O 1
ATOM 548 N N . ARG A 1 72 ? 4.419 7.072 -19.902 1.00 50.81 72 ARG A N 1
ATOM 549 C CA . ARG A 1 72 ? 4.950 8.332 -19.328 1.00 50.81 72 ARG A CA 1
ATOM 550 C C . ARG A 1 72 ? 3.914 9.214 -18.603 1.00 50.81 72 ARG A C 1
ATOM 552 O O . ARG A 1 72 ? 4.280 10.269 -18.093 1.00 50.81 72 ARG A O 1
ATOM 559 N N . GLN A 1 73 ? 2.643 8.822 -18.561 1.00 56.50 73 GLN A N 1
ATOM 560 C CA . GLN A 1 73 ? 1.547 9.610 -17.989 1.00 56.50 73 GLN A CA 1
ATOM 561 C C . GLN A 1 73 ? 1.342 9.375 -16.477 1.00 56.50 73 GLN A C 1
ATOM 563 O O . GLN A 1 73 ? 0.526 10.050 -15.853 1.00 56.50 73 GLN A O 1
ATOM 568 N N . GLU A 1 74 ? 2.095 8.456 -15.862 1.00 61.25 74 GLU A N 1
ATOM 569 C CA . GLU A 1 74 ? 1.635 7.771 -14.649 1.00 61.25 74 GLU A CA 1
ATOM 570 C C . GLU A 1 74 ? 2.133 8.322 -13.303 1.00 61.25 74 GLU A C 1
ATOM 572 O O . GLU A 1 74 ? 1.577 7.945 -12.282 1.00 61.25 74 GLU A O 1
ATOM 577 N N . VAL A 1 75 ? 3.088 9.259 -13.228 1.00 60.06 75 VAL A N 1
ATOM 578 C CA . VAL A 1 75 ? 3.570 9.761 -11.910 1.00 60.06 75 VAL A CA 1
ATOM 579 C C . VAL A 1 75 ? 2.505 10.577 -11.177 1.00 60.06 75 VAL A C 1
ATOM 581 O O . VAL A 1 75 ? 2.216 10.335 -10.005 1.00 60.06 75 VAL A O 1
ATOM 584 N N . ASN A 1 76 ? 1.857 11.507 -11.883 1.00 62.31 76 ASN A N 1
ATOM 585 C CA . ASN A 1 76 ? 0.720 12.245 -11.330 1.00 62.31 76 ASN A CA 1
ATOM 586 C C . ASN A 1 76 ? -0.476 11.312 -11.077 1.00 62.31 76 ASN A C 1
ATOM 588 O O . ASN A 1 76 ? -1.258 11.551 -10.158 1.00 62.31 76 ASN A O 1
ATOM 592 N N . MET A 1 77 ? -0.589 10.221 -11.845 1.00 68.81 77 MET A N 1
ATOM 593 C CA . MET A 1 77 ? -1.592 9.184 -11.604 1.00 68.81 77 MET A CA 1
ATOM 594 C C . MET A 1 77 ? -1.252 8.330 -10.380 1.00 68.81 77 MET A C 1
ATOM 596 O O . MET A 1 77 ? -2.177 7.945 -9.684 1.00 68.81 77 MET A O 1
ATOM 600 N N . ALA A 1 78 ? 0.021 8.085 -10.059 1.00 71.06 78 ALA A N 1
ATOM 601 C CA . ALA A 1 78 ? 0.446 7.312 -8.893 1.00 71.06 78 ALA A CA 1
ATOM 602 C C . ALA A 1 78 ? 0.101 8.046 -7.593 1.00 71.06 78 ALA A C 1
ATOM 604 O O . ALA A 1 78 ? -0.554 7.480 -6.719 1.00 71.06 78 ALA A O 1
ATOM 605 N N . ASN A 1 79 ? 0.428 9.341 -7.508 1.00 74.38 79 ASN A N 1
ATOM 606 C CA . ASN A 1 79 ? -0.006 10.185 -6.390 1.00 74.38 79 ASN A CA 1
ATOM 607 C C . ASN A 1 79 ? -1.538 10.291 -6.335 1.00 74.38 79 ASN A C 1
ATOM 609 O O . ASN A 1 79 ? -2.131 10.154 -5.265 1.00 74.38 79 ASN A O 1
ATOM 613 N N . GLY A 1 80 ? -2.195 10.458 -7.489 1.00 80.75 80 GLY A N 1
ATOM 614 C CA . GLY A 1 80 ? -3.655 10.408 -7.588 1.00 80.75 80 GLY A CA 1
ATOM 615 C C . GLY A 1 80 ? -4.239 9.084 -7.085 1.00 80.75 80 GLY A C 1
ATOM 616 O O . GLY A 1 80 ? -5.262 9.088 -6.403 1.00 80.75 80 GLY A O 1
ATOM 617 N N . LYS A 1 81 ? -3.557 7.964 -7.347 1.00 80.31 81 LYS A N 1
ATOM 618 C CA . LYS A 1 81 ? -3.984 6.624 -6.952 1.00 80.31 81 LYS A CA 1
ATOM 619 C C . LYS A 1 81 ? -3.855 6.418 -5.453 1.00 80.31 81 LYS A C 1
ATOM 621 O O . LYS A 1 81 ? -4.791 5.915 -4.844 1.00 80.31 81 LYS A O 1
ATOM 626 N N . ILE A 1 82 ? -2.758 6.870 -4.845 1.00 85.31 82 ILE A N 1
ATOM 627 C CA . ILE A 1 82 ? -2.589 6.862 -3.384 1.00 85.31 82 ILE A CA 1
ATOM 628 C C . ILE A 1 82 ? -3.698 7.690 -2.718 1.00 85.31 82 ILE A C 1
ATOM 630 O O . ILE A 1 82 ? -4.310 7.244 -1.749 1.00 85.31 82 ILE A O 1
ATOM 634 N N . GLN A 1 83 ? -4.035 8.861 -3.264 1.00 86.44 83 GLN A N 1
ATOM 635 C CA . GLN A 1 83 ? -5.123 9.680 -2.718 1.00 86.44 83 GLN A CA 1
ATOM 636 C C . GLN A 1 83 ? -6.510 9.047 -2.902 1.00 86.44 83 GLN A C 1
ATOM 638 O O . GLN A 1 83 ? -7.349 9.147 -2.005 1.00 86.44 83 GLN A O 1
ATOM 643 N N . GLU A 1 84 ? -6.758 8.377 -4.030 1.00 86.50 84 GLU A N 1
ATOM 644 C CA . GLU A 1 84 ? -7.977 7.594 -4.270 1.00 86.50 84 GLU A CA 1
ATOM 645 C C . GLU A 1 84 ? -8.109 6.461 -3.249 1.00 86.50 84 GLU A C 1
ATOM 647 O O . GLU A 1 84 ? -9.124 6.359 -2.570 1.00 86.50 84 GLU A O 1
ATOM 652 N N . ILE A 1 85 ? -7.031 5.705 -3.048 1.00 84.75 85 ILE A N 1
ATOM 653 C CA . ILE A 1 85 ? -6.927 4.645 -2.046 1.00 84.75 8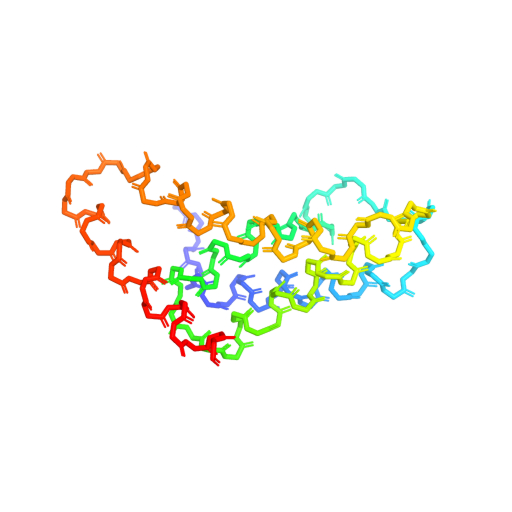5 ILE A CA 1
ATOM 654 C C . ILE A 1 85 ? -7.277 5.156 -0.649 1.00 84.75 85 ILE A C 1
ATOM 656 O O . ILE A 1 85 ? -8.108 4.564 0.037 1.00 84.75 85 ILE A O 1
ATOM 660 N N . LEU A 1 86 ? -6.665 6.263 -0.225 1.00 88.00 86 LEU A N 1
ATOM 661 C CA . LEU A 1 86 ? -6.912 6.843 1.094 1.00 88.00 86 LEU A CA 1
ATOM 662 C C . LEU A 1 86 ? -8.349 7.343 1.253 1.00 88.00 86 LEU A C 1
ATOM 664 O O . LEU A 1 86 ? -8.901 7.282 2.348 1.00 88.00 86 LEU A O 1
ATOM 668 N N . ARG A 1 87 ? -8.959 7.841 0.176 1.00 89.06 87 ARG A N 1
ATOM 669 C CA . ARG A 1 87 ? -10.363 8.266 0.166 1.00 89.06 87 ARG A CA 1
ATOM 670 C C . ARG A 1 87 ? -11.322 7.081 0.279 1.00 89.06 87 ARG A C 1
ATOM 672 O O . ARG A 1 87 ? -12.332 7.211 0.965 1.00 89.06 87 ARG A O 1
ATOM 679 N N . ASP A 1 88 ? -11.012 5.962 -0.364 1.00 87.62 88 ASP A N 1
ATOM 680 C CA . ASP A 1 88 ? -11.927 4.822 -0.446 1.00 87.62 88 ASP A CA 1
ATOM 681 C C . ASP A 1 88 ? -11.798 3.873 0.748 1.00 87.62 88 ASP A C 1
ATOM 683 O O . ASP A 1 88 ? -12.772 3.219 1.119 1.00 87.62 88 ASP A O 1
ATOM 687 N N . LEU A 1 89 ? -10.628 3.832 1.396 1.00 86.19 89 LEU A N 1
ATOM 688 C CA . LEU A 1 89 ? -10.338 2.917 2.501 1.00 86.19 89 LEU A CA 1
ATOM 689 C C . LEU A 1 89 ? -11.394 2.944 3.628 1.00 86.19 89 LEU A C 1
ATOM 691 O O . LEU A 1 89 ? -11.837 1.868 4.032 1.00 86.19 89 LEU A O 1
ATOM 695 N N . PRO A 1 90 ? -11.866 4.107 4.127 1.00 88.94 90 PRO A N 1
ATOM 696 C CA . PRO A 1 90 ? -12.894 4.141 5.168 1.00 88.94 90 PRO A CA 1
ATOM 697 C C . PRO A 1 90 ? -14.236 3.541 4.730 1.00 88.94 90 PRO A C 1
ATOM 699 O O . PRO A 1 90 ? -14.960 3.004 5.566 1.00 88.94 90 PRO A O 1
ATOM 702 N N . ASN A 1 91 ? -14.574 3.586 3.437 1.00 88.19 91 ASN A N 1
ATOM 703 C CA . ASN A 1 91 ? -15.843 3.058 2.915 1.00 88.19 91 ASN A CA 1
ATOM 704 C C . ASN A 1 91 ? -15.905 1.526 2.950 1.00 88.19 91 ASN A C 1
ATOM 706 O O . ASN A 1 91 ? -16.973 0.945 2.781 1.00 88.19 91 ASN A O 1
ATOM 710 N N . LEU A 1 92 ? -14.766 0.873 3.182 1.00 86.44 92 LEU A N 1
ATOM 711 C CA . LEU A 1 92 ? -14.646 -0.579 3.289 1.00 86.44 92 LEU A CA 1
ATOM 712 C C . LEU A 1 92 ? -14.746 -1.073 4.736 1.00 86.44 92 LEU A C 1
ATOM 714 O O . LEU A 1 92 ? -14.550 -2.258 5.006 1.00 86.44 92 LEU A O 1
ATOM 718 N N . ALA A 1 93 ? -15.024 -0.173 5.680 1.00 88.00 93 ALA A N 1
ATOM 719 C CA . ALA A 1 93 ? -15.182 -0.528 7.075 1.00 88.00 93 ALA A CA 1
ATOM 720 C C . ALA A 1 93 ? -16.398 -1.454 7.284 1.00 88.00 93 ALA A C 1
ATOM 722 O O . ALA A 1 93 ? -17.499 -1.115 6.854 1.00 88.00 93 ALA A O 1
ATOM 723 N N . PRO A 1 94 ? -16.246 -2.588 7.996 1.00 89.06 94 PRO A N 1
ATOM 724 C CA . PRO A 1 94 ? -17.358 -3.497 8.263 1.00 89.06 94 PRO A CA 1
ATOM 725 C C . PRO A 1 94 ? -18.317 -2.969 9.339 1.00 89.06 94 PRO A C 1
ATOM 727 O O . PRO A 1 94 ? -19.436 -3.464 9.446 1.00 89.06 94 PRO A O 1
ATOM 730 N N . THR A 1 95 ? -17.893 -1.994 10.153 1.00 93.50 95 THR A N 1
ATOM 731 C CA . THR A 1 95 ? -18.720 -1.364 11.193 1.00 93.50 95 THR A CA 1
ATOM 732 C C . THR A 1 95 ? -18.482 0.141 11.257 1.00 93.50 95 THR A C 1
ATOM 734 O O . THR A 1 95 ? -17.452 0.643 10.796 1.00 93.50 95 THR A O 1
ATOM 737 N N . GLN A 1 96 ? -19.418 0.863 11.878 1.00 91.88 96 GLN A N 1
ATOM 738 C CA . GLN A 1 96 ? -19.321 2.310 12.059 1.00 91.88 96 GLN A CA 1
ATOM 739 C C . GLN A 1 96 ? -18.154 2.701 12.976 1.00 91.88 96 GLN A C 1
ATOM 741 O O . GLN A 1 96 ? -17.468 3.690 12.726 1.00 91.88 96 GLN A O 1
ATOM 746 N N . GLU A 1 97 ? -17.882 1.917 14.018 1.00 91.81 97 GLU A N 1
ATOM 747 C CA . GLU A 1 97 ? -16.750 2.146 14.920 1.00 91.81 97 GLU A CA 1
ATOM 748 C C . GLU A 1 97 ? -15.425 2.002 14.167 1.00 91.81 97 GLU A C 1
ATOM 750 O O . GLU A 1 97 ? -14.530 2.841 14.299 1.00 91.81 97 GLU A O 1
ATOM 755 N N . PHE A 1 98 ? -15.313 0.973 13.320 1.00 88.81 98 PHE A N 1
ATOM 756 C CA . PHE A 1 98 ? -14.123 0.774 12.501 1.00 88.81 98 PHE A CA 1
ATOM 757 C C . PHE A 1 98 ? -13.978 1.854 11.425 1.00 88.81 98 PHE A C 1
ATOM 759 O O . PHE A 1 98 ? -12.859 2.262 11.124 1.00 88.81 98 PHE A O 1
ATOM 766 N N . HIS A 1 99 ? -15.089 2.365 10.888 1.00 91.19 99 HIS A N 1
ATOM 767 C CA . HIS A 1 99 ? -15.090 3.485 9.949 1.00 91.19 99 HIS A CA 1
ATOM 768 C C . HIS A 1 99 ? -14.465 4.741 10.569 1.00 91.19 99 HIS A C 1
ATOM 770 O O . HIS A 1 99 ? -13.585 5.355 9.967 1.00 91.19 99 HIS A O 1
ATOM 776 N N . VAL A 1 100 ? -14.864 5.091 11.797 1.00 92.69 100 VAL A N 1
ATOM 777 C CA . VAL A 1 100 ? -14.308 6.245 12.524 1.00 92.69 100 VAL A CA 1
ATOM 778 C C . VAL A 1 100 ? -12.812 6.066 12.796 1.00 92.69 100 VAL A C 1
ATOM 780 O O . VAL A 1 100 ? -12.031 6.998 12.586 1.00 92.69 100 VAL A O 1
ATOM 783 N N . GLU A 1 101 ? -12.383 4.871 13.208 1.00 90.44 101 GLU A N 1
ATOM 784 C CA . GLU A 1 101 ? -10.958 4.600 13.434 1.00 90.44 101 GLU A CA 1
ATOM 785 C C . GLU A 1 101 ? -10.147 4.639 12.130 1.00 90.44 101 GLU A C 1
ATOM 787 O O . GLU A 1 101 ? -9.045 5.194 12.099 1.00 90.44 101 GLU A O 1
ATOM 792 N N . LEU A 1 102 ? -10.693 4.116 11.029 1.00 90.25 102 LEU A N 1
ATOM 793 C CA . LEU A 1 102 ? -10.067 4.208 9.712 1.00 90.25 102 LEU A CA 1
ATOM 794 C C . LEU A 1 102 ? -9.932 5.654 9.238 1.00 90.25 102 LEU A C 1
ATOM 796 O O . LEU A 1 102 ? -8.859 6.023 8.766 1.00 90.25 102 LEU A O 1
ATOM 800 N N . LEU A 1 103 ? -10.963 6.488 9.406 1.00 92.81 103 LEU A N 1
ATOM 801 C CA . LEU A 1 103 ? -10.885 7.917 9.090 1.00 92.81 103 LEU A CA 1
ATOM 802 C C . LEU A 1 103 ? -9.740 8.592 9.850 1.00 92.81 103 LEU A C 1
ATOM 804 O O . LEU A 1 103 ? -8.945 9.322 9.257 1.00 92.81 103 LEU A O 1
ATOM 808 N N . ARG A 1 104 ? -9.604 8.303 11.149 1.00 92.12 104 ARG A N 1
ATOM 809 C CA . ARG A 1 104 ? -8.520 8.839 11.981 1.00 92.12 104 ARG A CA 1
ATOM 810 C C . ARG A 1 104 ? -7.143 8.389 11.487 1.00 92.12 104 ARG A C 1
ATOM 812 O O . ARG A 1 104 ? -6.208 9.193 11.446 1.00 92.12 104 ARG A O 1
ATOM 819 N N . LYS A 1 105 ? -7.003 7.116 11.109 1.00 90.69 105 LYS A N 1
ATOM 820 C CA . LYS A 1 105 ? -5.755 6.563 10.558 1.00 90.69 105 LYS A CA 1
ATOM 821 C C . LYS A 1 105 ? -5.408 7.168 9.201 1.00 90.69 105 LYS A C 1
ATOM 823 O O . LYS A 1 105 ? -4.258 7.543 9.001 1.00 90.69 105 LYS A O 1
ATOM 828 N N . VAL A 1 106 ? -6.384 7.323 8.308 1.00 92.00 106 VAL A N 1
ATOM 829 C CA . VAL A 1 106 ? -6.207 7.972 6.999 1.00 92.00 106 VAL A CA 1
ATOM 830 C C . VAL A 1 106 ? -5.772 9.425 7.162 1.00 92.00 106 VAL A C 1
ATOM 832 O O . VAL A 1 106 ? -4.827 9.861 6.513 1.00 92.00 106 VAL A O 1
ATOM 835 N N . GLU A 1 107 ? -6.421 10.171 8.052 1.00 92.81 107 GLU A N 1
ATOM 836 C CA . GLU A 1 107 ? -6.058 11.560 8.336 1.00 92.81 107 GLU A CA 1
ATOM 837 C C . GLU A 1 107 ? -4.637 11.664 8.911 1.00 92.81 107 GLU A C 1
ATOM 839 O O . GLU A 1 107 ? -3.857 12.533 8.524 1.00 92.81 107 GLU A O 1
ATOM 844 N N . THR A 1 108 ? -4.266 10.733 9.792 1.00 90.62 108 THR A N 1
ATOM 845 C CA . THR A 1 108 ? -2.898 10.639 10.320 1.00 90.62 108 THR A CA 1
ATOM 846 C C . THR A 1 108 ? -1.892 10.351 9.204 1.00 90.62 108 THR A C 1
ATOM 848 O O . THR A 1 108 ? -0.867 11.022 9.128 1.00 90.62 108 THR A O 1
ATOM 851 N N . ALA A 1 109 ? -2.200 9.400 8.319 1.00 89.06 109 ALA A N 1
ATOM 852 C CA . ALA A 1 109 ? -1.365 9.060 7.172 1.00 89.06 109 ALA A CA 1
ATOM 853 C C . ALA A 1 109 ? -1.159 10.276 6.256 1.00 89.06 109 ALA A C 1
ATOM 855 O O . ALA A 1 109 ? -0.023 10.627 5.960 1.00 89.06 109 ALA A O 1
ATOM 856 N N . ARG A 1 110 ? -2.230 11.005 5.915 1.00 89.31 110 ARG A N 1
ATOM 857 C CA . ARG A 1 110 ? -2.151 12.228 5.098 1.00 89.31 110 ARG A CA 1
ATOM 858 C C . ARG A 1 110 ? -1.214 13.282 5.684 1.00 89.31 110 ARG A C 1
ATOM 860 O O . ARG A 1 110 ? -0.464 13.895 4.936 1.00 89.31 110 ARG A O 1
ATOM 867 N N . ARG A 1 111 ? -1.220 13.471 7.007 1.00 88.75 111 ARG A N 1
ATOM 868 C CA . ARG A 1 111 ? -0.305 14.406 7.691 1.00 88.75 111 ARG A CA 1
ATOM 869 C C . ARG A 1 111 ? 1.146 13.943 7.701 1.00 88.75 111 ARG A C 1
ATOM 871 O O . ARG A 1 111 ? 2.030 14.773 7.822 1.00 88.75 111 ARG A O 1
ATOM 878 N N . MET A 1 112 ? 1.391 12.637 7.631 1.00 85.81 112 MET A N 1
ATOM 879 C CA . MET A 1 112 ? 2.747 12.089 7.535 1.00 85.81 112 MET A CA 1
ATOM 880 C C . MET A 1 112 ? 3.340 12.229 6.126 1.00 85.81 112 MET A C 1
ATOM 882 O O . MET A 1 112 ? 4.552 12.080 5.979 1.00 85.81 112 MET A O 1
ATOM 886 N N . MET A 1 113 ? 2.486 12.461 5.124 1.00 77.62 113 MET A N 1
ATOM 887 C CA . MET A 1 113 ? 2.817 12.493 3.696 1.00 77.62 113 MET A CA 1
ATOM 888 C C . MET A 1 113 ? 2.905 13.911 3.105 1.00 77.62 113 MET A C 1
ATOM 890 O O . MET A 1 113 ? 3.465 14.074 2.023 1.00 77.62 113 MET A O 1
ATOM 894 N N . GLY A 1 114 ? 2.308 14.910 3.764 1.00 71.00 114 GLY A N 1
ATOM 895 C CA . GLY A 1 114 ? 2.347 16.326 3.369 1.00 71.00 114 GLY A CA 1
ATOM 896 C C . GLY A 1 114 ? 3.425 17.104 4.104 1.00 71.00 114 GLY A C 1
ATOM 897 O O . GLY A 1 114 ? 3.972 18.039 3.481 1.00 71.00 114 GLY A O 1
#

pLDDT: mean 85.75, std 12.8, range [33.47, 97.12]

Sequence (114 aa):
MPPVEPLAQLLRVALVKKQGVLQQPPACWSSDPKINPDSVHLVWAAVLNGRQEELISAEALVINEFLARPSRQEVNMANGKIQEILRDLPNLAPTQEFHVELLRKVETARRMMG

Secondary structure (DSSP, 8-state):
------HHHHHHHHHHHHHHHHTS-GGG--S-TTTS--HHHHHHHHHHHT-HHHHHHHHHHHHHHHHTSS-TTHHHHHHHHHHHHHHHGGGG-SSHHHHHHHHHHHHHHHHHH-

Foldseek 3Di:
DPDPDPLVVVLVVQLVLCVVQLVDQPVPRDPDCVRHPDLLVSCLSCLVVLDLVSNVSSLVSLQSVQVSPPDPPPNVVSVVVSVVSLVCSLVPDPDPVSSVVSVVSSVSSVVSVD

Radius of gyration: 14.57 Å; chains: 1; bounding box: 34×38×35 Å